Protein AF-S4PDD8-F1 (afdb_monomer_lite)

pLDDT: mean 82.35, std 19.92, range [39.38, 98.06]

Foldseek 3Di:
DLLVVLQVLCCVQQVDGQQDDPDPVSSVVCLQVVVGDDDCVRCVPPDPLSVVLSVLSSDNPPVSHDDPVRSCVRCVNPVPPPPPVVVVPPDPDPPDDDDPDDDDDDDDDDD

Organism: NCBI:txid116150

Secondary structure (DSSP, 8-state):
-HHHHHHHHHHHHHSS-TT--SSHHHHHHHHHHT-----HHHHTTS-HHHHHHHHHHS-SSGGGSPPHHHHHHSHHHHS-----TTTTTS------S--------------

Radius of gyration: 22.73 Å; chains: 1; bounding box: 45×80×28 Å

InterPro domains:
  IPR000719 Protein kinase domain [PF00069] (1-77)
  IPR000719 Protein kinase domain [PS50011] (1-77)
  IPR011009 Protein kinase-like domain superfamily [SSF56112] (1-85)

Structure (mmCIF, N/CA/C/O backbone):
data_AF-S4PDD8-F1
#
_entry.id   AF-S4PDD8-F1
#
loop_
_atom_site.group_PDB
_atom_site.id
_atom_site.type_symbol
_atom_site.label_atom_id
_atom_site.label_alt_id
_atom_site.label_comp_id
_atom_site.label_asym_id
_atom_site.label_entity_id
_atom_site.label_seq_id
_atom_site.pdbx_PDB_ins_code
_atom_site.Cartn_x
_atom_site.Cartn_y
_atom_site.Cartn_z
_atom_site.occupancy
_atom_site.B_iso_or_equiv
_atom_site.auth_seq_id
_atom_site.auth_comp_id
_atom_site.auth_asym_id
_atom_site.auth_atom_id
_atom_site.pdbx_PDB_model_num
ATOM 1 N N . ASP A 1 1 ? -1.652 -6.709 12.493 1.00 90.31 1 ASP A N 1
ATOM 2 C CA . ASP A 1 1 ? -1.926 -5.323 12.065 1.00 90.31 1 ASP A CA 1
ATOM 3 C C . ASP A 1 1 ? -2.262 -5.330 10.578 1.00 90.31 1 ASP A C 1
ATOM 5 O O . ASP A 1 1 ? -1.611 -6.073 9.852 1.00 90.31 1 ASP A O 1
ATOM 9 N N . ILE A 1 2 ? -3.268 -4.569 10.138 1.00 96.69 2 ILE A N 1
ATOM 10 C CA . ILE A 1 2 ? -3.770 -4.592 8.750 1.00 96.69 2 ILE A CA 1
ATOM 11 C C . ILE A 1 2 ? -2.882 -3.805 7.783 1.00 96.69 2 ILE A C 1
ATOM 13 O O . ILE A 1 2 ? -2.742 -4.192 6.624 1.00 96.69 2 ILE A O 1
ATOM 17 N N . TRP A 1 3 ? -2.210 -2.748 8.250 1.00 95.25 3 TRP A N 1
ATOM 18 C CA . TRP A 1 3 ? -1.313 -1.976 7.388 1.00 95.25 3 TRP A CA 1
ATOM 19 C C . TRP A 1 3 ? -0.158 -2.844 6.893 1.00 95.25 3 TRP A C 1
ATOM 21 O O . TRP A 1 3 ? 0.138 -2.892 5.701 1.00 95.25 3 TRP A O 1
ATOM 31 N N . SER A 1 4 ? 0.457 -3.594 7.810 1.00 96.19 4 SER A N 1
ATOM 32 C CA . SER A 1 4 ? 1.542 -4.518 7.478 1.00 96.19 4 SER A CA 1
ATOM 33 C C . SER A 1 4 ? 1.103 -5.614 6.501 1.00 96.19 4 SER A C 1
ATOM 35 O O . SER A 1 4 ? 1.907 -6.031 5.672 1.00 96.19 4 SER A O 1
ATOM 37 N N . VAL A 1 5 ? -0.163 -6.048 6.555 1.00 97.06 5 VAL A N 1
ATOM 38 C CA . VAL A 1 5 ? -0.734 -7.008 5.593 1.00 97.06 5 VAL A CA 1
ATOM 39 C C . VAL A 1 5 ? -0.817 -6.393 4.197 1.00 97.06 5 VAL A C 1
ATOM 41 O O . VAL A 1 5 ? -0.376 -7.022 3.239 1.00 97.06 5 VAL A O 1
ATOM 44 N N . GLY A 1 6 ? -1.297 -5.152 4.078 1.00 97.31 6 GLY A N 1
ATOM 45 C CA . GLY A 1 6 ? -1.334 -4.434 2.801 1.00 97.31 6 GLY A CA 1
ATOM 46 C C . GLY A 1 6 ? 0.056 -4.230 2.191 1.00 97.31 6 GLY A C 1
ATOM 47 O O . GLY A 1 6 ? 0.256 -4.475 0.999 1.00 97.31 6 GLY A O 1
ATOM 48 N N . VAL A 1 7 ? 1.047 -3.860 3.016 1.00 97.62 7 VAL A N 1
ATOM 49 C CA . VAL A 1 7 ? 2.448 -3.729 2.573 1.00 97.62 7 VAL A CA 1
ATOM 50 C C . VAL A 1 7 ? 2.981 -5.072 2.080 1.00 97.62 7 VAL A C 1
ATOM 52 O O . VAL A 1 7 ? 3.562 -5.137 0.997 1.00 97.62 7 VAL A O 1
ATOM 55 N N . LEU A 1 8 ? 2.767 -6.148 2.842 1.00 97.81 8 LEU A N 1
ATOM 56 C CA . LEU A 1 8 ? 3.230 -7.482 2.469 1.00 97.81 8 LEU A CA 1
ATOM 57 C C . LEU A 1 8 ? 2.579 -7.964 1.166 1.00 97.81 8 LEU A C 1
ATOM 59 O O . LEU A 1 8 ? 3.286 -8.443 0.285 1.00 97.81 8 LEU A O 1
ATOM 63 N N . ALA A 1 9 ? 1.265 -7.793 1.009 1.00 97.56 9 ALA A N 1
ATOM 64 C CA . ALA A 1 9 ? 0.552 -8.167 -0.211 1.00 97.56 9 ALA A CA 1
ATOM 65 C C . ALA A 1 9 ? 1.106 -7.437 -1.445 1.00 97.56 9 ALA A C 1
ATOM 67 O O . ALA A 1 9 ? 1.344 -8.063 -2.478 1.00 97.56 9 ALA A O 1
ATOM 68 N N . TYR A 1 10 ? 1.390 -6.134 -1.329 1.00 98.06 10 TYR A N 1
ATOM 69 C CA . TYR A 1 10 ? 2.015 -5.370 -2.409 1.00 98.06 10 TYR A CA 1
ATOM 70 C C . TYR A 1 10 ? 3.400 -5.926 -2.778 1.00 98.06 10 TYR A C 1
ATOM 72 O O . TYR A 1 10 ? 3.702 -6.098 -3.963 1.00 98.06 10 TYR A O 1
ATOM 80 N N . VAL A 1 11 ? 4.232 -6.245 -1.779 1.00 97.69 11 VAL A N 1
ATOM 81 C CA . VAL A 1 11 ? 5.571 -6.818 -2.001 1.00 97.69 11 VAL A CA 1
ATOM 82 C C . VAL A 1 11 ? 5.478 -8.192 -2.661 1.00 97.69 11 VAL A C 1
ATOM 84 O O . VAL A 1 11 ? 6.222 -8.456 -3.597 1.00 97.69 11 VAL A O 1
ATOM 87 N N . LEU A 1 12 ? 4.554 -9.053 -2.233 1.00 96.38 12 LEU A N 1
ATOM 88 C CA . LEU A 1 12 ? 4.388 -10.390 -2.810 1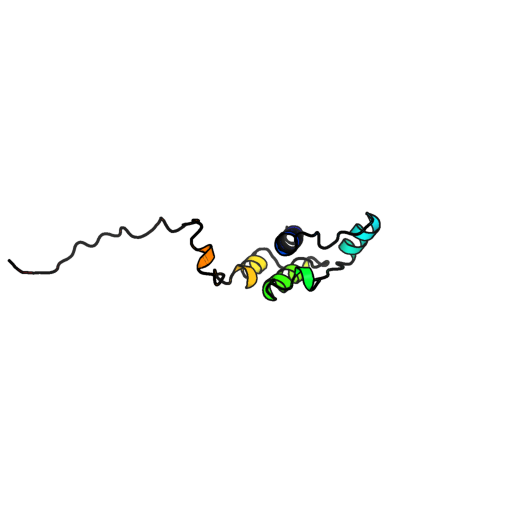.00 96.38 12 LEU A CA 1
ATOM 89 C C . LEU A 1 12 ? 3.943 -10.351 -4.278 1.00 96.38 12 LEU A C 1
ATOM 91 O O . LEU A 1 12 ? 4.369 -11.190 -5.065 1.00 96.38 12 LEU A O 1
ATOM 95 N N . LEU A 1 13 ? 3.104 -9.381 -4.651 1.00 95.56 13 LEU A N 1
ATOM 96 C CA . LEU A 1 13 ? 2.544 -9.285 -6.002 1.00 95.56 13 LEU A CA 1
ATOM 97 C C . LEU A 1 13 ? 3.433 -8.526 -6.991 1.00 95.56 13 LEU A C 1
ATOM 99 O O . LEU A 1 13 ? 3.317 -8.749 -8.193 1.00 95.56 13 LEU A O 1
ATOM 103 N N . SER A 1 14 ? 4.298 -7.632 -6.508 1.00 95.88 14 SER A N 1
ATOM 104 C CA . SER A 1 14 ? 5.148 -6.796 -7.368 1.00 95.88 14 SER A CA 1
ATOM 105 C C . SER A 1 14 ? 6.646 -7.063 -7.228 1.00 95.88 14 SER A C 1
ATOM 107 O O . SER A 1 14 ? 7.396 -6.788 -8.159 1.00 95.88 14 SER A O 1
ATOM 109 N N . GLY A 1 15 ? 7.096 -7.559 -6.073 1.00 95.94 15 GLY A N 1
ATOM 110 C CA . GLY A 1 15 ? 8.507 -7.640 -5.688 1.00 95.94 15 GLY A CA 1
ATOM 111 C C . GLY A 1 15 ? 9.100 -6.335 -5.137 1.00 95.94 15 GLY A C 1
ATOM 112 O O . GLY A 1 15 ? 10.275 -6.317 -4.774 1.00 95.94 15 GLY A O 1
ATOM 113 N N . TYR A 1 16 ? 8.320 -5.251 -5.045 1.00 95.94 16 TYR A N 1
ATOM 114 C CA . TYR A 1 16 ? 8.792 -3.924 -4.630 1.00 95.94 16 TYR A CA 1
ATOM 115 C C . TYR A 1 16 ? 8.062 -3.414 -3.387 1.00 95.94 16 TYR A C 1
ATOM 117 O O . TYR A 1 16 ? 6.953 -3.836 -3.078 1.00 95.94 16 TYR A O 1
ATOM 125 N N . SER A 1 17 ? 8.677 -2.473 -2.670 1.00 95.81 17 SER A N 1
ATOM 126 C CA . SER A 1 17 ? 8.022 -1.783 -1.553 1.00 95.81 17 SER A CA 1
ATOM 127 C C . SER A 1 17 ? 7.070 -0.695 -2.072 1.00 95.81 17 SER A C 1
ATOM 129 O O . SER A 1 17 ? 7.484 0.083 -2.934 1.00 95.81 17 SER A O 1
ATOM 131 N N . PRO A 1 18 ? 5.837 -0.575 -1.538 1.00 95.62 18 PRO A N 1
ATOM 132 C CA . PRO A 1 18 ? 4.850 0.407 -2.005 1.00 95.62 18 PRO A CA 1
ATOM 133 C C . PRO A 1 18 ? 5.239 1.867 -1.744 1.00 95.62 18 PRO A C 1
ATOM 135 O O . PRO A 1 18 ? 4.708 2.757 -2.400 1.00 95.62 18 PRO A O 1
ATOM 138 N N . PHE A 1 19 ? 6.139 2.123 -0.789 1.00 96.56 19 PHE A N 1
ATOM 139 C CA . PHE A 1 19 ? 6.483 3.480 -0.346 1.00 96.56 19 PHE A CA 1
ATOM 140 C C . PHE A 1 19 ? 7.979 3.797 -0.433 1.00 96.56 19 PHE A C 1
ATOM 142 O O . PHE A 1 19 ? 8.410 4.821 0.094 1.00 96.56 19 PHE A O 1
ATOM 149 N N . ALA A 1 20 ? 8.787 2.934 -1.056 1.00 94.19 20 ALA A N 1
ATOM 150 C CA . ALA A 1 20 ? 10.212 3.211 -1.220 1.00 94.19 20 ALA A CA 1
ATOM 151 C C . ALA A 1 20 ? 10.422 4.470 -2.075 1.00 94.19 20 ALA A C 1
ATOM 153 O O . ALA A 1 20 ? 9.876 4.575 -3.169 1.00 94.19 20 ALA A O 1
ATOM 154 N N . GLY A 1 21 ? 11.210 5.408 -1.553 1.00 93.31 21 GLY A N 1
ATOM 155 C CA . GLY A 1 21 ? 11.750 6.547 -2.293 1.00 93.31 21 GLY A CA 1
ATOM 156 C C . GLY A 1 21 ? 13.278 6.513 -2.297 1.00 93.31 21 GLY A C 1
ATOM 157 O O . GLY A 1 21 ? 13.888 5.745 -1.545 1.00 93.31 21 GLY A O 1
ATOM 158 N N . ASP A 1 22 ? 13.901 7.382 -3.086 1.00 94.88 22 ASP A N 1
ATOM 159 C CA . ASP A 1 22 ? 15.361 7.474 -3.216 1.00 94.88 22 ASP A CA 1
ATOM 160 C C . ASP A 1 22 ? 16.022 7.953 -1.916 1.00 94.88 22 ASP A C 1
ATOM 162 O O . ASP A 1 22 ? 17.189 7.671 -1.633 1.00 94.88 22 ASP A O 1
ATOM 166 N N . THR A 1 23 ? 15.260 8.669 -1.084 1.00 97.00 23 THR A N 1
ATOM 167 C CA . THR A 1 23 ? 15.698 9.128 0.234 1.00 97.00 23 THR A CA 1
ATOM 168 C C . THR A 1 23 ? 14.766 8.659 1.349 1.00 97.00 23 THR A C 1
ATOM 170 O O . THR A 1 23 ? 13.585 8.360 1.152 1.00 97.00 23 THR A O 1
ATOM 173 N N . LYS A 1 24 ? 15.280 8.665 2.585 1.00 95.25 24 LYS A N 1
ATOM 174 C CA . LYS A 1 24 ? 14.464 8.408 3.785 1.00 95.25 24 LYS A CA 1
ATOM 175 C C . LYS A 1 24 ? 13.321 9.414 3.932 1.00 95.25 24 LYS A C 1
ATOM 177 O O . LYS A 1 24 ? 12.240 9.042 4.373 1.00 95.25 24 LYS A O 1
ATOM 182 N N . GLN A 1 25 ? 13.570 10.675 3.575 1.00 97.06 25 GLN A N 1
ATOM 183 C CA . GLN A 1 25 ? 12.566 11.733 3.643 1.00 97.06 25 GLN A CA 1
ATOM 184 C C . GLN A 1 25 ? 11.436 11.478 2.644 1.00 97.06 25 GLN A C 1
ATOM 186 O O . GLN A 1 25 ? 10.272 11.572 3.013 1.00 97.06 25 GLN A O 1
ATOM 191 N N . GLU A 1 26 ? 11.774 11.100 1.414 1.00 95.69 26 GLU A N 1
ATOM 192 C CA . GLU A 1 26 ? 10.786 10.724 0.404 1.00 95.69 26 GLU A CA 1
ATOM 193 C C . GLU A 1 26 ? 9.982 9.491 0.831 1.00 95.69 26 GLU A C 1
ATOM 195 O O . GLU A 1 26 ? 8.758 9.519 0.799 1.00 95.69 26 GLU A O 1
ATOM 200 N N . THR A 1 27 ? 10.651 8.456 1.348 1.00 95.56 27 THR A N 1
ATOM 201 C CA . THR A 1 27 ? 9.979 7.259 1.883 1.00 95.56 27 THR A CA 1
ATOM 202 C C . THR A 1 27 ? 8.985 7.622 2.989 1.00 95.56 27 THR A C 1
ATOM 204 O O . THR A 1 27 ? 7.848 7.153 2.995 1.00 95.56 27 THR A O 1
ATOM 207 N N . TYR A 1 28 ? 9.385 8.492 3.922 1.00 95.12 28 TYR A N 1
ATOM 208 C CA . TYR A 1 28 ? 8.501 8.970 4.984 1.00 95.12 28 TYR A CA 1
ATOM 209 C C . TYR A 1 28 ? 7.294 9.737 4.429 1.00 95.12 28 TYR A C 1
ATOM 211 O O . TYR A 1 28 ? 6.172 9.504 4.873 1.00 95.12 28 TYR A O 1
ATOM 219 N N . LEU A 1 29 ? 7.505 10.623 3.451 1.00 95.62 29 LEU A N 1
ATOM 220 C CA . LEU A 1 29 ? 6.423 11.374 2.812 1.00 95.62 29 LEU A CA 1
ATOM 221 C C . LEU A 1 29 ? 5.449 10.446 2.078 1.00 95.62 29 LEU A C 1
ATOM 223 O O . LEU A 1 29 ? 4.241 10.593 2.255 1.00 95.62 29 LEU A O 1
ATOM 227 N N . ASN A 1 30 ? 5.957 9.449 1.350 1.00 95.25 30 ASN A N 1
ATOM 228 C CA . ASN A 1 30 ? 5.139 8.451 0.661 1.00 95.25 30 ASN A CA 1
ATOM 229 C C . ASN A 1 30 ? 4.256 7.666 1.640 1.00 95.25 30 ASN A C 1
ATOM 231 O O . ASN A 1 30 ? 3.081 7.444 1.354 1.00 95.25 30 ASN A O 1
ATOM 235 N N . ILE A 1 31 ? 4.789 7.298 2.813 1.00 94.56 31 ILE A N 1
ATOM 236 C CA . ILE A 1 31 ? 4.016 6.654 3.886 1.00 94.56 31 ILE A CA 1
ATOM 237 C C . ILE A 1 31 ? 2.964 7.621 4.444 1.00 94.56 31 ILE A C 1
ATOM 239 O O . ILE A 1 31 ? 1.791 7.266 4.535 1.00 94.56 31 ILE A O 1
ATOM 243 N N . ALA A 1 32 ? 3.369 8.843 4.801 1.00 92.75 32 ALA A N 1
ATOM 244 C CA . ALA A 1 32 ? 2.501 9.826 5.450 1.00 92.75 32 ALA A CA 1
ATOM 245 C C . ALA A 1 32 ? 1.335 10.284 4.559 1.00 92.75 32 ALA A C 1
ATOM 247 O O . ALA A 1 32 ? 0.247 10.558 5.059 1.00 92.75 32 ALA A O 1
ATOM 248 N N . GLN A 1 33 ? 1.557 10.360 3.246 1.00 93.25 33 GLN A N 1
ATOM 249 C CA . GLN A 1 33 ? 0.551 10.751 2.255 1.00 93.25 33 GLN A CA 1
ATOM 250 C C . GLN A 1 33 ? -0.164 9.549 1.627 1.00 93.25 33 GLN A C 1
ATOM 252 O O . GLN A 1 33 ? -1.114 9.737 0.874 1.00 93.25 33 GLN A O 1
ATOM 257 N N . CYS A 1 34 ? 0.281 8.327 1.938 1.00 93.62 34 CYS A N 1
ATOM 258 C CA . CYS A 1 34 ? -0.148 7.095 1.283 1.00 93.62 34 CYS A CA 1
ATOM 259 C C . CYS A 1 34 ? -0.111 7.207 -0.250 1.00 93.62 34 CYS A C 1
ATOM 261 O O . CYS A 1 34 ? -1.084 6.942 -0.958 1.00 93.62 34 CYS A O 1
ATOM 263 N N . GLN A 1 35 ? 1.045 7.626 -0.764 1.00 91.69 35 GLN A N 1
ATOM 264 C CA . GLN A 1 35 ? 1.277 7.809 -2.192 1.00 91.69 35 GLN A CA 1
ATOM 265 C C . GLN A 1 35 ? 1.465 6.445 -2.877 1.00 91.69 35 GLN A C 1
ATOM 267 O O . GLN A 1 35 ? 2.574 6.030 -3.201 1.00 91.69 35 GLN A O 1
ATOM 272 N N . LEU A 1 36 ? 0.362 5.722 -3.064 1.00 94.12 36 LEU A N 1
ATOM 273 C CA . LEU A 1 36 ? 0.347 4.375 -3.621 1.00 94.12 36 LEU A CA 1
ATOM 274 C C . LEU A 1 36 ? 0.214 4.410 -5.149 1.00 94.12 36 LEU A C 1
ATOM 276 O O . LEU A 1 36 ? -0.652 5.093 -5.699 1.00 94.12 36 LEU A O 1
ATOM 280 N N . SER A 1 37 ? 1.034 3.627 -5.847 1.00 94.44 37 SER A N 1
ATOM 281 C CA . SER A 1 37 ? 0.971 3.491 -7.304 1.00 94.44 37 SER A CA 1
ATOM 282 C C . SER A 1 37 ? 0.940 2.023 -7.719 1.00 94.44 37 SER A C 1
ATOM 284 O O . SER A 1 37 ? 1.401 1.156 -6.988 1.00 94.44 37 SER A O 1
ATOM 286 N N . PHE A 1 38 ? 0.380 1.741 -8.894 1.00 96.25 38 PHE A N 1
ATOM 287 C CA . PHE A 1 38 ? 0.298 0.387 -9.450 1.00 96.25 38 PHE A CA 1
ATOM 288 C C . PHE A 1 38 ? 0.782 0.413 -10.904 1.00 96.25 38 PHE A C 1
ATOM 290 O O . PHE A 1 38 ? -0.038 0.492 -11.826 1.00 96.25 38 PHE A O 1
ATOM 297 N N . PRO A 1 39 ? 2.108 0.429 -11.140 1.00 95.38 39 PRO A N 1
ATOM 298 C CA . PRO A 1 39 ? 2.664 0.492 -12.486 1.00 95.38 39 PRO A CA 1
ATOM 299 C C . PRO A 1 39 ? 2.208 -0.696 -13.332 1.00 95.38 39 PRO A C 1
ATOM 301 O O . PRO A 1 39 ? 2.247 -1.842 -12.880 1.00 95.38 39 PRO A O 1
ATOM 304 N N . ARG A 1 40 ? 1.806 -0.436 -14.583 1.00 93.25 40 ARG A N 1
ATOM 305 C CA . ARG A 1 40 ? 1.291 -1.477 -15.487 1.00 93.25 40 ARG A CA 1
ATOM 306 C C . ARG A 1 40 ? 2.286 -2.621 -15.670 1.00 93.25 40 ARG A C 1
ATOM 308 O O . ARG A 1 40 ? 1.856 -3.765 -15.704 1.00 93.25 40 ARG A O 1
ATOM 315 N N . ASP A 1 41 ? 3.579 -2.328 -15.749 1.00 94.75 41 ASP A N 1
ATOM 316 C CA . ASP A 1 41 ? 4.610 -3.347 -15.975 1.00 94.75 41 ASP A CA 1
ATOM 317 C C . ASP A 1 41 ? 4.741 -4.331 -14.804 1.00 94.75 41 ASP A C 1
ATOM 319 O O . ASP A 1 41 ? 5.036 -5.501 -15.027 1.00 94.75 41 ASP A O 1
ATOM 323 N N . LEU A 1 42 ? 4.443 -3.888 -13.576 1.00 94.12 42 LEU A N 1
ATOM 324 C CA . LEU A 1 42 ? 4.463 -4.732 -12.376 1.00 94.12 42 LEU A CA 1
ATOM 325 C C . LEU A 1 42 ? 3.123 -5.445 -12.144 1.00 94.12 42 LEU A C 1
ATOM 327 O O . LEU A 1 42 ? 3.096 -6.588 -11.703 1.00 94.12 42 LEU A O 1
ATOM 331 N N . PHE A 1 43 ? 2.002 -4.790 -12.465 1.00 95.38 43 PHE A N 1
ATOM 332 C CA . PHE A 1 43 ? 0.657 -5.273 -12.126 1.00 95.38 43 PHE A CA 1
ATOM 333 C C . PHE A 1 43 ? -0.140 -5.830 -13.319 1.00 95.38 43 PHE A C 1
ATOM 335 O O . PHE A 1 43 ? -1.323 -6.126 -13.176 1.00 95.38 43 PHE A O 1
ATOM 342 N N . ARG A 1 44 ? 0.473 -6.019 -14.498 1.00 92.12 44 ARG A N 1
ATOM 343 C CA . ARG A 1 44 ? -0.218 -6.497 -15.717 1.00 92.12 44 ARG A CA 1
ATOM 344 C C . ARG A 1 44 ? -0.973 -7.818 -15.527 1.00 92.12 44 ARG A C 1
ATOM 346 O O . ARG A 1 44 ? -2.019 -7.996 -16.143 1.00 92.12 44 ARG A O 1
ATOM 353 N N . GLY A 1 45 ? -0.421 -8.743 -14.743 1.00 90.00 45 GLY A N 1
ATOM 354 C CA . GLY A 1 45 ? -1.012 -10.059 -14.464 1.00 90.00 45 GLY A CA 1
ATOM 355 C C . GLY A 1 45 ? -1.738 -10.146 -13.121 1.00 90.00 45 GLY A C 1
ATOM 356 O O . GLY A 1 45 ? -2.191 -11.222 -12.746 1.00 90.00 45 GLY A O 1
ATOM 357 N N . VAL A 1 46 ? -1.825 -9.040 -12.381 1.00 93.69 46 VAL A N 1
ATOM 358 C CA . VAL A 1 46 ? -2.439 -9.005 -11.053 1.00 93.69 46 VAL A CA 1
ATOM 359 C C . VAL A 1 46 ? -3.922 -8.680 -11.198 1.00 93.69 46 VAL A C 1
ATOM 361 O O . VAL A 1 46 ? -4.305 -7.766 -11.930 1.00 93.69 46 VAL A O 1
ATOM 364 N N . SER A 1 47 ? -4.776 -9.431 -10.503 1.00 94.31 47 SER A N 1
ATOM 365 C CA . SER A 1 47 ? -6.221 -9.228 -10.585 1.00 94.31 47 SER A CA 1
ATOM 366 C C . SER A 1 47 ? -6.635 -7.879 -9.989 1.00 94.31 47 SER A C 1
ATOM 368 O O . SER A 1 47 ? -6.048 -7.376 -9.028 1.00 94.31 47 SER A O 1
ATOM 370 N N . GLN A 1 48 ? -7.711 -7.299 -10.525 1.00 94.56 48 GLN A N 1
ATOM 371 C CA . GLN A 1 48 ? -8.240 -6.034 -10.012 1.00 94.56 48 GLN A CA 1
ATOM 372 C C . GLN A 1 48 ? -8.688 -6.147 -8.544 1.00 94.56 48 GLN A C 1
ATOM 374 O O . GLN A 1 48 ? -8.560 -5.177 -7.794 1.00 94.56 48 GLN A O 1
ATOM 379 N N . ARG A 1 49 ? -9.152 -7.335 -8.127 1.00 95.12 49 ARG A N 1
ATOM 380 C CA . ARG A 1 49 ? -9.530 -7.634 -6.738 1.00 95.12 49 ARG A CA 1
ATOM 381 C C . ARG A 1 49 ? -8.318 -7.543 -5.804 1.00 95.12 49 ARG A C 1
ATOM 383 O O . ARG A 1 49 ? -8.429 -6.950 -4.740 1.00 95.12 49 ARG A O 1
ATOM 390 N N . ALA A 1 50 ? -7.150 -8.035 -6.220 1.00 96.06 50 ALA A N 1
ATOM 391 C CA . ALA A 1 50 ? -5.918 -7.923 -5.436 1.00 96.06 50 ALA A CA 1
ATOM 392 C C . ALA A 1 50 ? -5.488 -6.463 -5.231 1.00 96.06 50 ALA A C 1
ATOM 394 O O . ALA A 1 50 ? -5.135 -6.045 -4.131 1.00 96.06 50 ALA A O 1
ATOM 395 N N . ILE A 1 51 ? -5.563 -5.658 -6.296 1.00 96.94 51 ILE A N 1
ATOM 396 C CA . ILE A 1 51 ? -5.252 -4.222 -6.238 1.00 96.94 51 ILE A CA 1
ATOM 397 C C . ILE A 1 51 ? -6.218 -3.501 -5.292 1.00 96.94 51 ILE A C 1
ATOM 399 O O . ILE A 1 51 ? -5.799 -2.632 -4.529 1.00 96.94 51 ILE A O 1
ATOM 403 N N . GLN A 1 52 ? -7.506 -3.850 -5.340 1.00 96.88 52 GLN A N 1
ATOM 404 C CA . GLN A 1 52 ? -8.516 -3.284 -4.451 1.00 96.88 52 GLN A CA 1
ATOM 405 C C . GLN A 1 52 ? -8.238 -3.637 -2.984 1.00 96.88 52 GLN A C 1
ATOM 407 O O . GLN A 1 52 ? -8.188 -2.731 -2.158 1.00 96.88 52 GLN A O 1
ATOM 412 N N . PHE A 1 53 ? -7.923 -4.901 -2.690 1.00 97.56 53 PHE A N 1
ATOM 413 C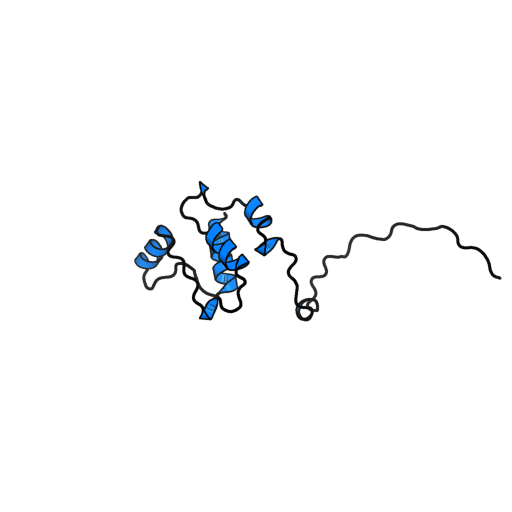 CA . PHE A 1 53 ? -7.536 -5.338 -1.347 1.00 97.56 53 PHE A CA 1
ATOM 414 C C . PHE A 1 53 ? -6.369 -4.515 -0.777 1.00 97.56 53 PHE A C 1
ATOM 416 O O . PHE A 1 53 ? -6.420 -4.040 0.358 1.00 97.56 53 PHE A O 1
ATOM 423 N N . ILE A 1 54 ? -5.315 -4.285 -1.571 1.00 97.75 54 ILE A N 1
ATOM 424 C CA . ILE A 1 54 ? -4.175 -3.463 -1.134 1.00 97.75 54 ILE A CA 1
ATOM 425 C C . ILE A 1 54 ? -4.619 -2.024 -0.832 1.00 97.75 54 ILE A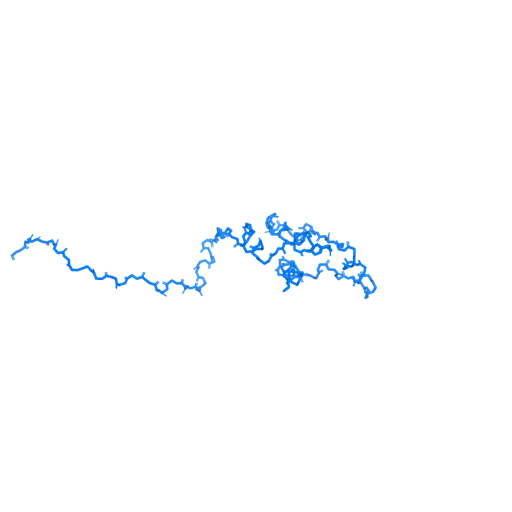 C 1
ATOM 427 O O . ILE A 1 54 ? -4.196 -1.446 0.166 1.00 97.75 54 ILE A O 1
ATOM 431 N N . LYS A 1 55 ? -5.474 -1.431 -1.673 1.00 97.12 55 LYS A N 1
ATOM 432 C CA . LYS A 1 55 ? -5.965 -0.058 -1.465 1.00 97.12 55 LYS A CA 1
ATOM 433 C C . LYS A 1 55 ? -6.799 0.083 -0.192 1.00 97.12 55 LYS A C 1
ATOM 435 O O . LYS A 1 55 ? -6.685 1.095 0.486 1.00 97.12 55 LYS A O 1
ATOM 440 N N . GLU A 1 56 ? -7.615 -0.915 0.130 1.00 96.75 56 GLU A N 1
ATOM 441 C CA . GLU A 1 56 ? -8.504 -0.899 1.299 1.00 96.75 56 GLU A CA 1
ATOM 442 C C . GLU A 1 56 ? -7.767 -1.242 2.613 1.00 96.75 56 GLU A C 1
ATOM 444 O O . GLU A 1 56 ? -8.197 -0.857 3.703 1.00 96.75 56 GLU A O 1
ATOM 449 N N . THR A 1 57 ? -6.605 -1.899 2.526 1.00 97.19 57 THR A N 1
ATOM 450 C CA . THR A 1 57 ? -5.717 -2.160 3.676 1.00 97.19 57 THR A CA 1
ATOM 451 C C . THR A 1 57 ? -4.704 -1.035 3.928 1.00 97.19 57 THR A C 1
ATOM 453 O O . THR A 1 57 ? -4.376 -0.744 5.081 1.00 97.19 57 THR A O 1
ATOM 456 N N . LEU A 1 58 ? -4.230 -0.353 2.881 1.00 97.00 58 LEU A N 1
ATOM 457 C CA . LEU A 1 58 ? -3.324 0.798 2.972 1.00 97.00 58 LEU A CA 1
ATOM 458 C C . LEU A 1 58 ? -4.105 2.118 3.011 1.00 97.00 58 LEU A C 1
ATOM 460 O O . LEU A 1 58 ? -3.986 2.957 2.126 1.00 97.00 58 LEU A O 1
ATOM 464 N N . VAL A 1 59 ? -4.897 2.309 4.067 1.00 95.69 59 VAL A N 1
ATOM 465 C CA . VAL A 1 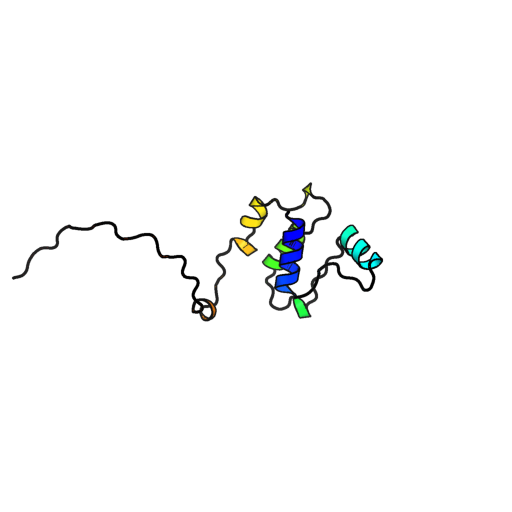59 ? -5.641 3.555 4.323 1.00 95.69 59 VAL A CA 1
ATOM 466 C C . VAL A 1 59 ? -5.025 4.296 5.510 1.00 95.69 59 VAL A C 1
ATOM 468 O O . VAL A 1 59 ? -4.778 3.693 6.562 1.00 95.69 59 VAL A O 1
ATOM 471 N N . VAL A 1 60 ? -4.762 5.600 5.342 1.00 92.00 60 VAL A N 1
ATOM 472 C CA . VAL A 1 60 ? -4.143 6.455 6.377 1.00 92.00 60 VAL A CA 1
ATOM 473 C C . VAL A 1 60 ? -5.010 6.511 7.630 1.00 92.00 60 VAL A C 1
ATOM 475 O O . VAL A 1 60 ? -4.500 6.273 8.722 1.00 92.00 60 VAL A O 1
ATOM 478 N N . ASP A 1 61 ? -6.308 6.790 7.473 1.00 93.38 61 ASP A N 1
ATOM 479 C CA . ASP A 1 61 ? -7.266 6.763 8.579 1.00 93.38 61 ASP A CA 1
ATOM 480 C C . ASP A 1 61 ? -7.581 5.307 8.966 1.00 93.38 61 ASP A C 1
ATOM 482 O O . ASP A 1 61 ? -8.191 4.586 8.171 1.00 93.38 61 ASP A O 1
ATOM 486 N N . PRO A 1 62 ? -7.222 4.856 10.183 1.00 90.75 62 PRO A N 1
ATOM 487 C CA . PRO A 1 62 ? -7.506 3.496 10.625 1.00 90.75 62 PRO A CA 1
ATOM 488 C C . PRO A 1 62 ? -8.999 3.157 10.649 1.00 90.75 62 PRO A C 1
ATOM 490 O O . PRO A 1 62 ? -9.338 1.985 10.555 1.00 90.75 62 PRO A O 1
ATOM 493 N N . LYS A 1 63 ? -9.895 4.151 10.770 1.00 92.19 63 LYS A N 1
ATOM 494 C CA . LYS A 1 63 ? -11.351 3.917 1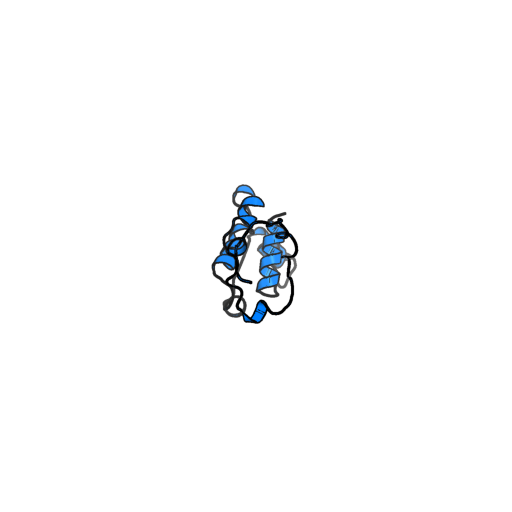0.780 1.00 92.19 63 LYS A CA 1
ATOM 495 C C . LYS A 1 63 ? -11.920 3.572 9.406 1.00 92.19 63 LYS A C 1
ATOM 497 O O . LYS A 1 63 ? -12.994 2.988 9.340 1.00 92.19 63 LYS A O 1
ATOM 502 N N . GLY A 1 64 ? -11.234 3.972 8.336 1.00 91.44 64 GLY A N 1
ATOM 503 C CA . GLY A 1 64 ? -11.592 3.623 6.960 1.00 91.44 64 GLY A CA 1
ATOM 504 C C . GLY A 1 64 ? -10.833 2.407 6.430 1.00 91.44 64 GLY A C 1
ATOM 505 O O . GLY A 1 64 ? -10.989 2.063 5.263 1.00 91.44 64 GLY A O 1
ATOM 506 N N . ARG A 1 65 ? -9.975 1.801 7.257 1.00 96.06 65 ARG A N 1
ATOM 507 C CA . ARG A 1 65 ? -9.195 0.614 6.915 1.00 96.06 65 ARG A CA 1
ATOM 508 C C . ARG A 1 65 ? -10.009 -0.634 7.230 1.00 96.06 65 ARG A C 1
ATOM 510 O O . ARG A 1 65 ? -10.673 -0.666 8.263 1.00 96.06 65 ARG A O 1
ATOM 517 N N . LEU A 1 66 ? -9.881 -1.660 6.391 1.00 96.00 66 LEU A N 1
ATOM 518 C CA . LEU A 1 66 ? -10.508 -2.957 6.655 1.00 96.00 66 LEU A CA 1
ATOM 519 C C . LEU A 1 66 ? -10.124 -3.502 8.035 1.00 96.00 66 LEU A C 1
ATOM 521 O O . LEU A 1 66 ? -8.978 -3.353 8.477 1.00 96.00 66 LEU A O 1
ATOM 525 N N . THR A 1 67 ? -11.056 -4.192 8.684 1.00 96.25 67 THR A N 1
ATOM 526 C CA . THR A 1 67 ? -10.752 -5.053 9.831 1.00 96.25 67 THR A CA 1
ATOM 527 C C . THR A 1 67 ? -10.153 -6.387 9.375 1.00 96.25 67 THR A C 1
ATOM 529 O O . THR A 1 67 ? -10.080 -6.694 8.183 1.00 96.25 67 THR A O 1
ATOM 532 N N . VAL A 1 68 ? -9.691 -7.201 10.329 1.00 95.06 68 VAL A N 1
ATOM 533 C CA . VAL A 1 68 ? -9.173 -8.551 10.040 1.00 95.06 68 VAL A CA 1
ATOM 534 C C . VAL A 1 68 ? -10.262 -9.416 9.409 1.00 95.06 68 VAL A C 1
ATOM 536 O O . VAL A 1 68 ? -10.008 -10.101 8.423 1.00 95.06 68 VAL A O 1
ATOM 539 N N . GLU A 1 69 ? -11.471 -9.353 9.956 1.00 95.44 69 GLU A N 1
ATOM 540 C CA . GLU A 1 69 ? -12.630 -10.108 9.490 1.00 95.44 69 GLU A CA 1
ATOM 541 C C . GLU A 1 69 ? -13.015 -9.679 8.071 1.00 95.44 69 GLU A C 1
ATOM 543 O O . GLU A 1 69 ? -13.186 -10.525 7.199 1.00 95.44 69 GLU A O 1
ATOM 548 N N . GLU A 1 70 ? -13.053 -8.370 7.802 1.00 95.75 70 GLU A N 1
ATOM 549 C CA . GLU A 1 70 ? -13.335 -7.847 6.461 1.00 95.75 70 GLU A CA 1
ATOM 550 C C . GLU A 1 70 ? -12.245 -8.220 5.449 1.00 95.75 70 GLU A C 1
ATOM 552 O O . GLU A 1 70 ? -12.549 -8.477 4.287 1.00 95.75 70 GLU A O 1
ATOM 557 N N . CYS A 1 71 ? -10.980 -8.307 5.878 1.00 95.44 71 CYS A N 1
ATOM 558 C CA . CYS A 1 71 ? -9.901 -8.788 5.017 1.00 95.44 71 CYS A CA 1
ATOM 559 C C . CYS A 1 71 ? -10.121 -10.247 4.607 1.00 95.44 71 CYS A C 1
ATOM 561 O O . CYS A 1 71 ? -9.974 -10.564 3.431 1.00 95.44 71 CYS A O 1
ATOM 563 N N . LEU A 1 72 ? -10.475 -11.125 5.551 1.00 93.38 72 LEU A N 1
ATOM 564 C CA . LEU A 1 72 ? -10.726 -12.547 5.283 1.00 93.38 72 LEU A CA 1
ATOM 565 C C . LEU A 1 72 ? -11.951 -12.763 4.389 1.00 93.38 72 LEU A C 1
ATOM 567 O O . LEU A 1 72 ? -11.957 -13.665 3.557 1.00 93.38 72 LEU A O 1
ATOM 571 N N . GLU A 1 73 ? -12.958 -11.906 4.528 1.00 94.75 73 GLU A N 1
ATOM 572 C CA . GLU A 1 73 ? -14.152 -11.914 3.683 1.00 94.75 73 GLU A CA 1
ATOM 573 C C . GLU A 1 73 ? -13.940 -11.220 2.330 1.00 94.75 73 GLU A C 1
ATOM 575 O O . GLU A 1 73 ? -14.777 -11.346 1.430 1.00 94.75 73 GLU A O 1
ATOM 580 N N . HIS A 1 74 ? -12.827 -10.498 2.154 1.00 95.25 74 HIS A N 1
ATOM 581 C CA . HIS A 1 74 ? -12.554 -9.787 0.918 1.00 95.25 74 HIS A CA 1
ATOM 582 C C . HIS A 1 74 ? -12.436 -10.796 -0.236 1.00 95.25 74 HIS A C 1
ATOM 584 O O . HIS A 1 74 ? -11.669 -11.760 -0.146 1.00 95.25 74 HIS A O 1
ATOM 590 N N . PRO A 1 75 ? -13.109 -10.570 -1.377 1.00 93.06 75 PRO A N 1
ATOM 591 C CA . PRO A 1 75 ? -13.194 -11.584 -2.424 1.00 93.06 75 PRO A CA 1
ATOM 592 C C . PRO A 1 75 ? -11.861 -12.021 -3.034 1.00 93.06 75 PRO A C 1
ATOM 594 O O . PRO A 1 75 ? -11.772 -13.088 -3.616 1.00 93.06 75 PRO A O 1
ATOM 597 N N . TRP A 1 76 ? -10.814 -11.201 -2.918 1.00 92.94 76 TRP A N 1
ATOM 598 C CA . TRP A 1 76 ? -9.468 -11.609 -3.329 1.00 92.94 76 TRP A CA 1
ATOM 599 C C . TRP A 1 76 ? -8.913 -12.793 -2.519 1.00 92.94 76 TRP A C 1
ATOM 601 O O . TRP A 1 76 ? -8.154 -13.581 -3.072 1.00 92.94 76 TRP A O 1
ATOM 611 N N . LEU A 1 77 ? -9.276 -12.905 -1.236 1.00 91.31 77 LEU A N 1
ATOM 612 C CA . LEU A 1 77 ? -8.874 -14.013 -0.364 1.00 91.31 77 LEU A CA 1
ATOM 613 C C . LEU A 1 77 ? -9.940 -15.107 -0.284 1.00 91.31 77 LEU A C 1
ATOM 615 O O . LEU A 1 77 ? -9.593 -16.274 -0.134 1.00 91.31 77 LEU A O 1
ATOM 619 N N . LYS A 1 78 ? -11.220 -14.722 -0.357 1.00 88.25 78 LYS A N 1
ATOM 620 C CA . LYS A 1 78 ? -12.350 -15.638 -0.186 1.00 88.25 78 LYS A CA 1
ATOM 621 C C . LYS A 1 78 ? -12.739 -16.399 -1.448 1.00 88.25 78 LYS A C 1
ATOM 623 O O . LYS A 1 78 ? -13.261 -17.504 -1.320 1.00 88.25 78 LYS A O 1
ATOM 628 N N . ASP A 1 79 ? -12.546 -15.831 -2.640 1.00 81.75 79 ASP A N 1
ATOM 629 C CA . ASP A 1 79 ? -12.738 -16.623 -3.852 1.00 81.75 79 ASP A CA 1
ATOM 630 C C . ASP A 1 79 ? -11.777 -17.807 -3.765 1.00 81.75 79 ASP A C 1
ATOM 632 O O . ASP A 1 79 ? -10.561 -17.610 -3.692 1.00 81.75 79 ASP A O 1
ATOM 636 N N . GLU A 1 80 ? -12.315 -19.029 -3.776 1.00 64.06 80 GLU A N 1
ATOM 637 C CA . GLU A 1 80 ? -11.512 -20.193 -4.115 1.00 64.06 80 GLU A CA 1
ATOM 638 C C . GLU A 1 80 ? -10.872 -19.849 -5.449 1.00 64.06 80 GLU A C 1
ATOM 640 O O . GLU A 1 80 ? -11.568 -19.667 -6.453 1.00 64.06 80 GLU A O 1
ATOM 645 N N . ALA A 1 81 ? -9.559 -19.606 -5.421 1.00 59.66 81 ALA A N 1
ATOM 646 C CA . ALA A 1 81 ? -8.829 -19.297 -6.625 1.00 59.66 81 ALA A CA 1
ATOM 647 C C . ALA A 1 81 ? -9.234 -20.356 -7.648 1.00 59.66 81 ALA A C 1
ATOM 649 O O . ALA A 1 81 ? -9.272 -21.545 -7.330 1.00 59.66 81 ALA A O 1
ATOM 650 N N . ASP A 1 82 ? -9.566 -19.923 -8.858 1.00 58.03 82 ASP A N 1
ATOM 651 C CA . ASP A 1 82 ? -9.712 -20.821 -9.992 1.00 58.03 82 ASP A CA 1
ATOM 652 C C . ASP A 1 82 ? -8.285 -21.310 -10.288 1.00 58.03 82 ASP A C 1
ATOM 654 O O . ASP A 1 82 ? -7.584 -20.764 -11.142 1.00 58.03 82 ASP A O 1
ATOM 658 N N . ILE A 1 83 ? -7.770 -22.187 -9.411 1.00 56.75 83 ILE A N 1
ATOM 659 C CA . ILE A 1 83 ? -6.383 -22.631 -9.372 1.00 56.75 83 ILE A CA 1
ATOM 660 C C . ILE A 1 83 ? -6.183 -23.269 -10.735 1.00 56.75 83 ILE A C 1
ATOM 662 O O . ILE A 1 83 ? -6.804 -24.302 -11.008 1.00 56.75 83 ILE A O 1
ATOM 666 N N . PRO A 1 84 ? -5.346 -22.681 -11.612 1.00 55.50 84 PRO A N 1
ATOM 667 C CA . PRO A 1 84 ? -5.088 -23.289 -12.897 1.00 55.50 84 PRO A CA 1
ATOM 668 C C . PRO A 1 84 ? -4.653 -24.734 -12.632 1.00 55.50 84 PRO A C 1
ATOM 670 O O . PRO A 1 84 ? -3.779 -24.936 -11.783 1.00 55.50 84 PRO A O 1
ATOM 673 N N . PRO A 1 85 ? -5.212 -25.739 -13.327 1.00 55.19 85 PRO A N 1
ATOM 674 C CA . PRO A 1 85 ? -4.939 -27.153 -13.050 1.00 55.19 85 PRO A CA 1
ATOM 675 C C . PRO A 1 85 ? -3.441 -27.499 -12.984 1.00 55.19 85 PRO A C 1
ATOM 677 O O . PRO A 1 85 ? -3.043 -28.456 -12.330 1.00 55.19 85 PRO A O 1
ATOM 680 N N . ALA A 1 86 ? -2.594 -26.679 -13.615 1.00 59.19 86 ALA A N 1
ATOM 681 C CA . ALA A 1 86 ? -1.138 -26.750 -13.556 1.00 59.19 86 ALA A CA 1
ATOM 682 C C . ALA A 1 86 ? -0.530 -26.614 -12.141 1.00 59.19 86 ALA A C 1
ATOM 684 O O . ALA A 1 86 ? 0.557 -27.136 -11.912 1.00 59.19 86 ALA A O 1
ATOM 685 N N . ILE A 1 87 ? -1.194 -25.932 -11.200 1.00 55.94 87 ILE A N 1
ATOM 686 C CA . ILE A 1 87 ? -0.692 -25.716 -9.827 1.00 55.94 87 ILE A CA 1
ATOM 687 C C . ILE A 1 87 ? -1.206 -26.802 -8.864 1.00 55.94 87 ILE A C 1
ATOM 689 O O . ILE A 1 87 ? -0.546 -27.114 -7.878 1.00 55.94 87 ILE A O 1
ATOM 693 N N . VAL A 1 88 ? -2.326 -27.459 -9.194 1.00 57.16 88 VAL A N 1
ATOM 694 C CA . VAL A 1 88 ? -2.937 -28.545 -8.396 1.00 57.16 88 VAL A CA 1
ATOM 695 C C . VAL A 1 88 ? -2.004 -29.766 -8.258 1.00 57.16 88 VAL A C 1
ATOM 697 O O . VAL A 1 88 ? -2.146 -30.560 -7.334 1.00 57.16 88 VAL A O 1
ATOM 700 N N . GLY A 1 89 ? -0.999 -29.900 -9.131 1.00 49.72 89 GLY A N 1
ATOM 701 C CA . GLY A 1 89 ? -0.010 -30.985 -9.095 1.00 49.72 89 GLY A CA 1
ATOM 702 C C . GLY A 1 89 ? 1.160 -30.805 -8.117 1.00 49.72 89 GLY A C 1
ATOM 703 O O . GLY A 1 89 ? 1.968 -31.724 -7.985 1.00 49.72 89 GLY A O 1
ATOM 704 N N . VAL A 1 90 ? 1.290 -29.659 -7.438 1.00 52.31 90 VAL A N 1
ATOM 705 C CA . VAL A 1 90 ? 2.362 -29.427 -6.453 1.00 52.31 90 VAL A CA 1
ATOM 706 C C . VAL A 1 90 ? 1.762 -29.571 -5.056 1.00 52.31 90 VAL A C 1
ATOM 708 O O . VAL A 1 90 ? 1.193 -28.635 -4.508 1.00 52.31 90 VAL A O 1
ATOM 711 N N . GLY A 1 91 ? 1.824 -30.795 -4.530 1.00 50.31 91 GLY A N 1
ATOM 712 C CA . GLY A 1 91 ? 1.100 -31.249 -3.345 1.00 50.31 91 GLY A CA 1
ATOM 713 C C . GLY A 1 91 ? 1.100 -30.290 -2.151 1.00 50.31 91 GLY A C 1
ATOM 714 O O . GLY A 1 91 ? 2.114 -30.087 -1.489 1.00 50.31 91 GLY A O 1
ATOM 715 N N . PHE A 1 92 ? -0.093 -29.805 -1.823 1.00 50.34 92 PHE A N 1
ATOM 716 C CA . PHE A 1 92 ? -0.479 -29.415 -0.471 1.00 50.34 92 PHE A CA 1
ATOM 717 C C . PHE A 1 92 ? -1.886 -29.976 -0.215 1.00 50.34 92 PHE A C 1
ATOM 719 O O . PHE A 1 92 ? -2.881 -29.260 -0.169 1.00 50.34 92 PHE A O 1
ATOM 726 N N . GLY A 1 93 ? -1.981 -31.308 -0.170 1.00 41.84 93 GLY A N 1
ATOM 727 C CA . GLY A 1 93 ? -3.224 -32.021 0.111 1.00 41.84 93 GLY A CA 1
ATOM 728 C C . GLY A 1 93 ? -3.553 -31.945 1.596 1.00 41.84 93 GLY A C 1
ATOM 729 O O . GLY A 1 93 ? -3.085 -32.770 2.372 1.00 41.84 93 GLY A O 1
ATOM 730 N N . ALA A 1 94 ? -4.349 -30.954 1.987 1.00 49.09 94 ALA A N 1
ATOM 731 C CA . ALA A 1 94 ? -5.069 -30.949 3.256 1.00 49.09 94 ALA A CA 1
ATOM 732 C C . ALA A 1 94 ? -6.494 -31.473 3.020 1.00 49.09 94 ALA A C 1
ATOM 734 O O . ALA A 1 94 ? -7.466 -30.739 3.144 1.00 49.09 94 ALA A O 1
ATOM 735 N N . THR A 1 95 ? -6.602 -32.738 2.625 1.00 48.22 95 THR A N 1
ATOM 736 C CA . THR A 1 95 ? -7.858 -33.504 2.607 1.00 48.22 95 THR A CA 1
ATOM 737 C C . THR A 1 95 ? -7.554 -34.949 2.984 1.00 48.22 95 THR A C 1
ATOM 739 O O . THR A 1 95 ? -7.886 -35.893 2.280 1.00 48.22 95 THR A O 1
ATOM 742 N N . ASP A 1 96 ? -6.879 -35.115 4.116 1.00 49.50 96 ASP A N 1
ATOM 743 C CA . ASP A 1 96 ? -6.957 -36.346 4.887 1.00 49.50 96 ASP A CA 1
ATOM 744 C C . ASP A 1 96 ? -7.668 -35.947 6.175 1.00 49.50 96 ASP A C 1
ATOM 746 O O . ASP A 1 96 ? -7.106 -35.169 6.943 1.00 49.50 96 ASP A O 1
ATOM 750 N N . LEU A 1 97 ? -8.948 -36.314 6.285 1.00 51.81 97 LEU A N 1
ATOM 751 C CA . LEU A 1 97 ? -9.834 -36.293 7.462 1.00 51.81 97 LEU A CA 1
ATOM 752 C C . LEU A 1 97 ? -11.280 -36.096 6.995 1.00 51.81 97 LEU A C 1
ATOM 754 O O . LEU A 1 97 ? -11.810 -34.988 7.012 1.00 51.81 97 LEU A O 1
ATOM 758 N N . ALA A 1 98 ? -11.887 -37.202 6.576 1.00 49.38 98 ALA A N 1
ATOM 759 C CA . ALA A 1 98 ? -13.268 -37.598 6.862 1.00 49.38 98 ALA A CA 1
ATOM 760 C C . ALA A 1 98 ? -13.765 -38.452 5.700 1.00 49.38 98 ALA A C 1
ATOM 762 O O . ALA A 1 98 ? -14.027 -37.907 4.630 1.00 49.38 98 ALA A O 1
ATOM 763 N N . SER A 1 99 ? -13.878 -39.764 5.917 1.00 44.69 99 SER A N 1
ATOM 764 C CA . SER A 1 99 ? -14.990 -40.629 5.474 1.00 44.69 99 SER A CA 1
ATOM 765 C C . SER A 1 99 ? -14.584 -42.100 5.623 1.00 44.69 99 SER A C 1
ATOM 767 O O . SER A 1 99 ? -14.436 -42.791 4.627 1.00 44.69 99 SER A O 1
ATOM 769 N N . ASP A 1 100 ? -14.413 -42.577 6.854 1.00 47.47 100 ASP A N 1
ATOM 770 C CA . ASP A 1 100 ? -14.639 -43.997 7.153 1.00 47.47 100 ASP A CA 1
ATOM 771 C C . ASP A 1 100 ? -15.792 -44.031 8.163 1.00 47.47 100 ASP A C 1
ATOM 773 O O . ASP A 1 100 ? -15.592 -44.200 9.364 1.00 47.47 100 ASP A O 1
ATOM 777 N N . ASP A 1 101 ? -16.995 -43.716 7.671 1.00 46.66 101 ASP A N 1
ATOM 778 C CA . ASP A 1 101 ? -18.242 -44.033 8.365 1.00 46.66 101 ASP A CA 1
ATOM 779 C C . ASP A 1 101 ? -18.750 -45.362 7.802 1.00 46.66 101 ASP A C 1
ATOM 781 O O . ASP A 1 101 ? -18.883 -45.544 6.588 1.00 46.66 101 ASP A O 1
A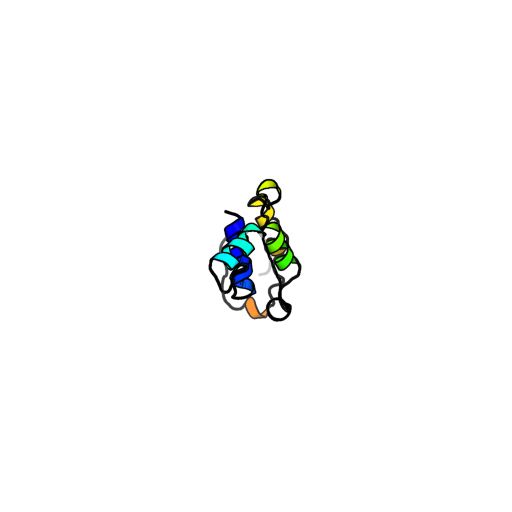TOM 785 N N . ASP A 1 102 ? -18.946 -46.297 8.722 1.00 48.62 102 ASP A N 1
ATOM 786 C CA . ASP A 1 102 ? -19.410 -47.660 8.531 1.00 48.62 102 ASP A CA 1
ATOM 787 C C . ASP A 1 102 ? -20.701 -47.725 7.697 1.00 48.62 102 ASP A C 1
ATOM 789 O O . ASP A 1 102 ? -21.752 -47.226 8.099 1.00 48.62 102 ASP A O 1
ATOM 793 N N . THR A 1 103 ? -20.680 -48.479 6.597 1.00 53.06 103 THR A N 1
ATOM 794 C CA . THR A 1 103 ? -21.906 -49.075 6.051 1.00 53.06 103 THR A CA 1
ATOM 795 C C . THR A 1 103 ? -21.774 -50.589 5.980 1.00 53.06 103 THR A C 1
ATOM 797 O O . THR A 1 103 ? -21.200 -51.109 5.022 1.00 53.06 103 THR A O 1
ATOM 800 N N . PRO A 1 104 ? -22.378 -51.332 6.916 1.00 55.59 104 PRO A N 1
ATOM 801 C CA . PRO A 1 104 ? -22.827 -52.679 6.655 1.00 55.59 104 PRO A CA 1
ATOM 802 C C . PRO A 1 104 ? -24.345 -52.639 6.524 1.00 55.59 104 PRO A C 1
ATOM 804 O O . PRO A 1 104 ? -25.049 -52.676 7.529 1.00 55.59 104 PRO A O 1
ATOM 807 N N . ASN A 1 105 ? -24.853 -52.564 5.290 1.00 42.69 105 ASN A N 1
ATOM 808 C CA . ASN A 1 105 ? -26.134 -53.202 5.014 1.00 42.69 105 ASN A CA 1
ATOM 809 C C . ASN A 1 105 ? -26.352 -53.546 3.533 1.00 42.69 105 ASN A C 1
ATOM 811 O O . ASN A 1 105 ? -26.453 -52.672 2.677 1.00 42.69 105 ASN A O 1
ATOM 815 N N . ASP A 1 106 ? -26.460 -54.856 3.316 1.00 52.97 106 ASP A N 1
ATOM 816 C CA . ASP A 1 106 ? -27.391 -55.560 2.436 1.00 52.97 106 ASP A CA 1
ATOM 817 C C . ASP A 1 106 ? -27.505 -55.171 0.956 1.00 52.97 106 ASP A C 1
ATOM 819 O O . ASP A 1 106 ? -28.239 -54.265 0.566 1.00 52.97 106 ASP A O 1
ATOM 823 N N . LEU A 1 107 ? -26.943 -56.044 0.112 1.00 52.12 107 LEU A N 1
ATOM 824 C CA . LEU A 1 107 ? -27.597 -56.457 -1.129 1.00 52.12 107 LEU A CA 1
ATOM 825 C C . LEU A 1 107 ? -27.353 -57.949 -1.398 1.00 52.12 107 LEU A C 1
ATOM 827 O O . LEU A 1 107 ? -26.318 -58.372 -1.901 1.00 52.12 107 LEU A O 1
ATOM 831 N N . ASP A 1 108 ? -28.331 -58.723 -0.943 1.00 54.38 108 ASP A N 1
ATOM 832 C CA . ASP A 1 108 ? -29.026 -59.804 -1.642 1.00 54.38 108 ASP A CA 1
ATOM 833 C C . ASP A 1 108 ? -28.331 -60.537 -2.816 1.00 54.38 108 ASP A C 1
ATOM 835 O O . ASP A 1 108 ? -28.054 -59.970 -3.869 1.00 54.38 108 ASP A O 1
ATOM 839 N N . SER A 1 109 ? -28.260 -61.863 -2.652 1.00 47.84 109 SER A N 1
ATOM 840 C CA . SER A 1 109 ? -28.564 -62.880 -3.670 1.00 47.84 109 SER A CA 1
ATOM 841 C C . SER A 1 109 ? -27.751 -62.926 -4.976 1.00 47.84 109 SER A C 1
ATOM 843 O O . SER A 1 109 ? -28.046 -62.214 -5.929 1.00 47.84 109 SER A O 1
ATOM 845 N N . LEU A 1 110 ? -26.838 -63.910 -5.069 1.00 50.31 110 LEU A N 1
ATOM 846 C CA . LEU A 1 110 ? -26.761 -64.931 -6.142 1.00 50.31 110 LEU A CA 1
ATOM 847 C C . LEU A 1 110 ? -25.468 -65.765 -6.002 1.00 50.31 110 LEU A C 1
ATOM 849 O O . LEU A 1 110 ? -24.457 -65.441 -6.622 1.00 50.31 110 LEU A O 1
ATOM 853 N N . ASN A 1 111 ? -25.507 -66.821 -5.179 1.00 39.38 111 ASN A N 1
ATOM 854 C CA . ASN A 1 111 ? -25.188 -68.217 -5.547 1.00 39.38 111 ASN A CA 1
ATOM 855 C C . ASN A 1 111 ? -25.384 -69.143 -4.337 1.00 39.38 111 ASN A C 1
ATOM 857 O O . ASN A 1 111 ? -24.708 -68.909 -3.310 1.00 39.38 111 ASN A O 1
#

Sequence (111 aa):
DIWSVGVLAYVLLSGYSPFAGDTKQETYLNIAQCQLSFPRDLFRGVSQRAIQFIKETLVVDPKGRLTVEECLEHPWLKDEADIPPAIVGVGFGATDLASDDDTPNDLDSLN